Protein AF-A0A7C1UNF2-F1 (afdb_monomer)

pLDDT: mean 74.9, std 15.33, range [40.47, 97.81]

Structure (mmCIF, N/CA/C/O backbone):
data_AF-A0A7C1UNF2-F1
#
_entry.id   AF-A0A7C1UNF2-F1
#
loop_
_atom_site.group_PDB
_atom_site.id
_atom_site.type_symbol
_atom_site.label_atom_id
_atom_site.label_alt_id
_atom_site.label_comp_id
_atom_site.label_asym_id
_atom_site.label_entity_id
_atom_site.label_seq_id
_atom_site.pdbx_PDB_ins_code
_atom_site.Cartn_x
_atom_site.Cartn_y
_atom_site.Cartn_z
_atom_site.occupancy
_atom_site.B_iso_or_equiv
_atom_site.auth_seq_id
_atom_site.auth_comp_id
_atom_site.auth_asym_id
_atom_site.auth_atom_id
_atom_site.pdbx_PDB_model_num
ATOM 1 N N . MET A 1 1 ? -4.596 -0.884 -8.838 1.00 70.00 1 MET A N 1
ATOM 2 C CA . MET A 1 1 ? -5.102 -1.967 -7.973 1.00 70.00 1 MET A CA 1
ATOM 3 C C . MET A 1 1 ? -3.926 -2.542 -7.204 1.00 70.00 1 MET A C 1
ATOM 5 O O . MET A 1 1 ? -2.914 -2.859 -7.820 1.00 70.00 1 MET A O 1
ATOM 9 N N . VAL A 1 2 ? -4.050 -2.618 -5.887 1.00 78.44 2 VAL A N 1
ATOM 10 C CA . VAL A 1 2 ? -3.092 -3.164 -4.927 1.00 78.44 2 VAL A CA 1
ATOM 11 C C . VAL A 1 2 ? -3.804 -4.301 -4.201 1.00 78.44 2 VAL A C 1
ATOM 13 O O . VAL A 1 2 ? -4.945 -4.141 -3.786 1.00 78.44 2 VAL A O 1
ATOM 16 N N . ALA A 1 3 ? -3.162 -5.459 -4.078 1.00 80.00 3 ALA A N 1
ATOM 17 C CA . ALA A 1 3 ? -3.708 -6.595 -3.343 1.00 80.00 3 ALA A CA 1
ATOM 18 C C . ALA A 1 3 ? -2.761 -6.952 -2.198 1.00 80.00 3 ALA A C 1
ATOM 20 O O . ALA A 1 3 ? -1.574 -7.184 -2.425 1.00 80.00 3 ALA A O 1
ATOM 21 N N . GLY A 1 4 ? -3.290 -6.979 -0.979 1.00 79.88 4 GLY A N 1
ATOM 22 C CA . GLY A 1 4 ? -2.591 -7.427 0.215 1.00 79.88 4 GLY A CA 1
ATOM 23 C C . GLY A 1 4 ? -2.912 -8.887 0.503 1.00 79.88 4 GLY A C 1
ATOM 24 O O . GLY A 1 4 ? -4.071 -9.300 0.439 1.00 79.88 4 GLY A O 1
ATOM 25 N N . TYR A 1 5 ? -1.898 -9.663 0.863 1.00 80.19 5 TYR A N 1
ATOM 26 C CA . TYR A 1 5 ? -2.030 -11.058 1.271 1.00 80.19 5 TYR A CA 1
ATOM 27 C C . TYR A 1 5 ? -1.486 -11.214 2.689 1.00 80.19 5 TYR A C 1
ATOM 29 O O . TYR A 1 5 ? -0.545 -10.524 3.078 1.00 80.19 5 TYR A O 1
ATOM 37 N N . PHE A 1 6 ? -2.087 -12.108 3.472 1.00 76.50 6 PHE A N 1
ATOM 38 C CA . PHE A 1 6 ? -1.505 -12.514 4.743 1.00 76.50 6 PHE A CA 1
ATOM 39 C C . PHE A 1 6 ? -0.185 -13.221 4.476 1.00 76.50 6 PHE A C 1
ATOM 41 O O . PHE A 1 6 ? -0.180 -14.262 3.822 1.00 76.50 6 PHE A O 1
ATOM 48 N N . ASP A 1 7 ? 0.897 -12.685 5.030 1.00 68.06 7 ASP A N 1
ATOM 49 C CA . ASP A 1 7 ? 2.174 -13.377 5.030 1.00 68.06 7 ASP A CA 1
ATOM 50 C C . ASP A 1 7 ? 2.045 -14.645 5.889 1.00 68.06 7 ASP A C 1
ATOM 52 O O . ASP A 1 7 ? 1.849 -14.588 7.107 1.00 68.06 7 ASP A O 1
ATOM 56 N N . SER A 1 8 ? 2.039 -15.804 5.229 1.00 65.19 8 SER A N 1
ATOM 57 C CA . SER A 1 8 ? 2.051 -17.105 5.903 1.00 65.19 8 SER A CA 1
ATOM 58 C C . SER A 1 8 ? 3.474 -17.603 6.171 1.00 65.19 8 SER A C 1
ATOM 60 O O . SER A 1 8 ? 3.668 -18.579 6.907 1.00 65.19 8 SER A O 1
ATOM 62 N N . THR A 1 9 ? 4.471 -16.908 5.620 1.00 59.31 9 THR A N 1
ATOM 63 C CA . THR A 1 9 ? 5.879 -17.088 5.938 1.00 59.31 9 THR A CA 1
ATOM 64 C C . THR A 1 9 ? 6.200 -16.415 7.284 1.00 59.31 9 THR A C 1
ATOM 66 O O . THR A 1 9 ? 5.614 -15.392 7.629 1.00 59.31 9 THR A O 1
ATOM 69 N N . PRO A 1 10 ? 7.093 -16.990 8.115 1.00 58.72 10 PRO A N 1
ATOM 70 C CA . PRO A 1 10 ? 7.599 -16.300 9.302 1.00 58.72 10 PRO A CA 1
ATOM 71 C C . PRO A 1 10 ? 8.212 -14.961 8.886 1.00 58.72 10 PRO A C 1
ATOM 73 O O . PRO A 1 10 ? 8.972 -14.986 7.917 1.00 58.72 10 PRO A O 1
ATOM 76 N N . ASP A 1 11 ? 7.887 -13.873 9.610 1.00 55.75 11 ASP A N 1
ATOM 77 C CA . ASP A 1 11 ? 8.284 -12.480 9.325 1.00 55.75 11 ASP A CA 1
ATOM 78 C C . ASP A 1 11 ? 9.537 -12.420 8.451 1.00 55.75 11 ASP A C 1
ATOM 80 O O . ASP A 1 11 ? 10.634 -12.793 8.887 1.00 55.75 11 ASP A O 1
ATOM 84 N N . PHE A 1 12 ? 9.352 -12.000 7.199 1.00 46.22 12 PHE A N 1
ATOM 85 C CA . PHE A 1 12 ? 10.432 -11.837 6.239 1.00 46.22 12 PHE A CA 1
ATOM 86 C C . PHE A 1 12 ? 11.321 -10.671 6.710 1.00 46.22 12 PHE A C 1
ATOM 88 O O . PHE A 1 12 ? 11.174 -9.536 6.266 1.00 46.22 12 PHE A O 1
ATOM 95 N N . ASP A 1 13 ? 12.221 -10.942 7.662 1.00 46.00 13 ASP A N 1
ATOM 96 C CA . ASP A 1 13 ? 13.208 -10.010 8.229 1.00 46.00 13 ASP A CA 1
ATOM 97 C C . ASP A 1 13 ? 14.337 -9.779 7.211 1.00 46.00 13 ASP A C 1
ATOM 99 O O . ASP A 1 13 ? 15.513 -10.086 7.423 1.00 46.00 13 ASP A O 1
ATOM 103 N N . ALA A 1 14 ? 13.948 -9.338 6.017 1.00 46.06 14 ALA A N 1
ATOM 104 C CA . ALA A 1 14 ? 14.842 -9.134 4.902 1.00 46.06 14 ALA A CA 1
ATOM 105 C C . ALA A 1 14 ? 15.178 -7.649 4.816 1.00 46.06 14 ALA A C 1
ATOM 107 O O . ALA A 1 14 ? 14.430 -6.818 4.309 1.00 46.06 14 ALA A O 1
ATOM 108 N N . VAL A 1 15 ? 16.368 -7.328 5.318 1.00 48.75 15 VAL A N 1
ATOM 109 C CA . VAL A 1 15 ? 17.003 -6.007 5.207 1.00 48.75 15 VAL A CA 1
ATOM 110 C C . VAL A 1 15 ? 17.334 -5.665 3.733 1.00 48.75 15 VAL A C 1
ATOM 112 O O . VAL A 1 15 ? 17.712 -4.538 3.417 1.00 48.75 15 VAL A O 1
ATOM 115 N N . SER A 1 16 ? 17.165 -6.622 2.814 1.00 49.56 16 SER A N 1
ATOM 116 C CA . SER A 1 16 ? 17.184 -6.459 1.359 1.00 49.56 16 SER A CA 1
ATOM 117 C C . SER A 1 16 ? 15.970 -7.148 0.736 1.00 49.56 16 SER A C 1
ATOM 119 O O . SER A 1 16 ? 15.560 -8.211 1.186 1.00 49.56 16 SER A O 1
ATOM 121 N N . ALA A 1 17 ? 15.384 -6.558 -0.310 1.00 54.78 17 ALA A N 1
ATOM 122 C CA . ALA A 1 17 ? 14.293 -7.169 -1.069 1.00 54.78 17 ALA A CA 1
ATOM 123 C C . ALA A 1 17 ? 14.779 -8.455 -1.774 1.00 54.78 17 ALA A C 1
ATOM 125 O O . ALA A 1 17 ? 15.218 -8.425 -2.922 1.00 54.78 17 ALA A O 1
ATOM 126 N N . ASP A 1 18 ? 14.732 -9.588 -1.072 1.00 57.56 18 ASP A N 1
ATOM 127 C CA . ASP A 1 18 ? 15.288 -10.871 -1.513 1.00 57.56 18 ASP A CA 1
ATOM 128 C C . ASP A 1 18 ? 14.296 -11.652 -2.389 1.00 57.56 18 ASP A C 1
ATOM 130 O O . ASP A 1 18 ? 13.966 -12.815 -2.131 1.00 57.56 18 ASP A O 1
ATOM 134 N N . CYS A 1 19 ? 13.805 -11.027 -3.458 1.00 65.19 19 CYS A N 1
ATOM 135 C CA . CYS A 1 19 ? 13.298 -11.782 -4.594 1.00 65.19 19 CYS A CA 1
ATOM 136 C C . CYS A 1 19 ? 14.341 -11.795 -5.716 1.00 65.19 19 CYS A C 1
ATOM 138 O O . CYS A 1 19 ? 14.914 -10.779 -6.097 1.00 65.19 19 CYS A O 1
ATOM 140 N N . THR A 1 20 ? 14.636 -12.989 -6.222 1.00 69.19 20 THR A N 1
ATOM 141 C CA . THR A 1 20 ? 15.738 -13.231 -7.175 1.00 69.19 20 THR A CA 1
ATOM 142 C C . THR A 1 20 ? 15.321 -13.056 -8.637 1.00 69.19 20 THR A C 1
ATOM 144 O O . THR A 1 20 ? 16.159 -13.045 -9.538 1.00 69.19 20 THR A O 1
ATOM 147 N N . SER A 1 21 ? 14.018 -12.930 -8.888 1.00 70.50 21 SER A N 1
ATOM 148 C CA . SER A 1 21 ? 13.419 -12.680 -10.199 1.00 70.50 21 SER A CA 1
ATOM 149 C C . SER A 1 21 ? 12.019 -12.090 -10.032 1.00 70.50 21 SER A C 1
ATOM 151 O O . SER A 1 21 ? 11.405 -12.277 -8.985 1.00 70.50 21 SER A O 1
ATOM 153 N N . LEU A 1 22 ? 11.473 -11.462 -11.081 1.00 68.94 22 LEU A N 1
ATOM 154 C CA . LEU A 1 22 ? 10.087 -10.975 -11.086 1.00 68.94 22 LEU A CA 1
ATOM 155 C C . LEU A 1 22 ? 9.090 -12.081 -10.710 1.00 68.94 22 LEU A C 1
ATOM 157 O O . LEU A 1 22 ? 8.196 -11.859 -9.902 1.00 68.94 22 LEU A O 1
ATOM 161 N N . ASN A 1 23 ? 9.275 -13.288 -11.250 1.00 77.88 23 ASN A N 1
ATOM 162 C CA . ASN A 1 23 ? 8.404 -14.421 -10.948 1.00 77.88 23 ASN A CA 1
ATOM 163 C C . ASN A 1 23 ? 8.493 -14.851 -9.472 1.00 77.88 23 ASN A C 1
ATOM 165 O O . ASN A 1 23 ? 7.479 -15.188 -8.878 1.00 77.88 23 ASN A O 1
ATOM 169 N N . ASP A 1 24 ? 9.686 -14.799 -8.871 1.00 76.06 24 ASP A N 1
ATOM 170 C CA . ASP A 1 24 ? 9.884 -15.046 -7.434 1.00 76.06 24 ASP A CA 1
ATOM 171 C C . ASP A 1 24 ? 9.218 -13.946 -6.586 1.00 76.06 24 ASP A C 1
ATOM 173 O O . ASP A 1 24 ? 8.551 -14.256 -5.604 1.00 76.06 24 ASP A O 1
ATOM 177 N N . CYS A 1 25 ? 9.309 -12.673 -6.999 1.00 73.88 25 CYS A N 1
ATOM 178 C CA . CYS A 1 25 ? 8.628 -11.568 -6.313 1.00 73.88 25 CYS A CA 1
ATOM 179 C C . CYS A 1 25 ? 7.101 -11.741 -6.357 1.00 73.88 25 CYS A C 1
ATOM 181 O O . CYS A 1 25 ? 6.439 -11.606 -5.335 1.00 73.88 25 CYS A O 1
ATOM 183 N N . VAL A 1 26 ? 6.543 -12.071 -7.528 1.00 75.94 26 VAL A N 1
ATOM 184 C CA . VAL A 1 26 ? 5.096 -12.283 -7.711 1.00 75.94 26 VAL A CA 1
ATOM 185 C C . VAL A 1 26 ? 4.617 -13.511 -6.938 1.00 75.94 26 VAL A C 1
ATOM 187 O O . VAL A 1 26 ? 3.568 -13.455 -6.303 1.00 75.94 26 VAL A O 1
ATOM 190 N N . ALA A 1 27 ? 5.386 -14.605 -6.955 1.00 80.56 27 ALA A N 1
ATOM 191 C CA . ALA A 1 27 ? 5.051 -15.814 -6.209 1.00 80.56 27 ALA A CA 1
ATOM 192 C C . ALA A 1 27 ? 5.022 -15.556 -4.696 1.00 80.56 27 ALA A C 1
ATOM 194 O O . ALA A 1 27 ? 4.053 -15.934 -4.049 1.00 80.56 27 ALA A O 1
ATOM 195 N N . LYS A 1 28 ? 6.031 -14.860 -4.152 1.00 72.50 28 LYS A N 1
ATOM 196 C CA . LYS A 1 28 ? 6.087 -14.481 -2.730 1.00 72.50 28 LYS A CA 1
ATOM 197 C C . LYS A 1 28 ? 4.987 -13.496 -2.343 1.00 72.50 28 LYS A C 1
ATOM 199 O O . LYS A 1 28 ? 4.351 -13.675 -1.315 1.00 72.50 28 LYS A O 1
ATOM 204 N N . ALA A 1 29 ? 4.718 -12.496 -3.183 1.00 70.62 29 ALA A N 1
ATOM 205 C CA . ALA A 1 29 ? 3.648 -11.529 -2.938 1.00 70.62 29 ALA A CA 1
ATOM 206 C C . ALA A 1 29 ? 2.252 -12.179 -2.893 1.00 70.62 29 ALA A C 1
ATOM 208 O O . ALA A 1 29 ? 1.349 -11.620 -2.281 1.00 70.62 29 ALA A O 1
ATOM 209 N N . GLY A 1 30 ? 2.074 -13.338 -3.536 1.00 74.00 30 GLY A N 1
ATOM 210 C CA . GLY A 1 30 ? 0.825 -14.101 -3.543 1.00 74.00 30 GLY A CA 1
ATOM 211 C C . GLY A 1 30 ? 0.793 -15.321 -2.615 1.00 74.00 30 GLY A C 1
ATOM 212 O O . GLY A 1 30 ? -0.197 -16.052 -2.655 1.00 74.00 30 GLY A O 1
ATOM 213 N N . ASP A 1 31 ? 1.833 -15.581 -1.811 1.00 72.75 31 ASP A N 1
ATOM 214 C CA . ASP A 1 31 ? 1.917 -16.767 -0.939 1.00 72.75 31 ASP A CA 1
ATOM 215 C C . ASP A 1 31 ? 1.153 -16.567 0.381 1.00 72.75 31 ASP A C 1
ATOM 217 O O . ASP A 1 31 ? 1.703 -16.490 1.484 1.00 72.75 31 ASP A O 1
ATOM 221 N N . GLY A 1 32 ? -0.164 -16.421 0.253 1.00 77.75 32 GLY A N 1
ATOM 222 C CA . GLY A 1 32 ? -1.010 -16.064 1.375 1.00 77.75 32 GLY A CA 1
ATOM 223 C C . GLY A 1 32 ? -2.494 -16.089 1.065 1.00 77.75 32 GLY A C 1
ATOM 224 O O . GLY A 1 32 ? -2.938 -16.139 -0.082 1.00 77.75 32 GLY A O 1
ATOM 225 N N . MET A 1 33 ? -3.297 -16.025 2.122 1.00 83.25 33 MET A N 1
ATOM 226 C CA . MET A 1 33 ? -4.720 -15.746 1.968 1.00 83.25 33 MET A CA 1
ATOM 227 C C . MET A 1 33 ? -4.889 -14.272 1.602 1.00 83.25 33 MET A C 1
ATOM 229 O O . MET A 1 33 ? -4.299 -13.415 2.256 1.00 83.25 33 MET A O 1
ATOM 233 N N . LEU A 1 34 ? -5.707 -13.979 0.586 1.00 80.62 34 LEU A N 1
ATOM 234 C CA . LEU A 1 34 ? -6.042 -12.603 0.224 1.00 80.62 34 LEU A CA 1
ATOM 235 C C . LEU A 1 34 ? -6.613 -11.874 1.448 1.00 80.62 34 LEU A C 1
ATOM 237 O O . LEU A 1 34 ? -7.638 -12.278 2.005 1.00 80.62 34 LEU A O 1
ATOM 241 N N . TRP A 1 35 ? -5.931 -10.812 1.856 1.00 83.31 35 TRP A N 1
ATOM 242 C CA . TRP A 1 35 ? -6.264 -10.007 3.023 1.00 83.31 35 TRP A CA 1
ATOM 243 C C . TRP A 1 35 ? -7.083 -8.784 2.630 1.00 83.31 35 TRP A C 1
ATOM 245 O O . TRP A 1 35 ? -8.084 -8.485 3.276 1.00 83.31 35 TRP A O 1
ATOM 255 N N . GLU A 1 36 ? -6.709 -8.112 1.545 1.00 85.62 36 GLU A N 1
ATOM 256 C CA . GLU A 1 36 ? -7.370 -6.886 1.106 1.00 85.62 36 GLU A CA 1
ATOM 257 C C . GLU A 1 36 ? -7.108 -6.610 -0.377 1.00 85.62 36 GLU A C 1
ATOM 259 O O . GLU A 1 36 ? -6.087 -7.036 -0.915 1.00 85.62 36 GLU A O 1
ATOM 264 N N . VAL A 1 37 ? -8.014 -5.897 -1.043 1.00 84.94 37 VAL A N 1
ATOM 265 C CA . VAL A 1 37 ? -7.779 -5.334 -2.378 1.00 84.94 37 VAL A CA 1
ATOM 266 C C . VAL A 1 37 ? -8.212 -3.883 -2.360 1.00 84.94 37 VAL A C 1
ATOM 268 O O . VAL A 1 37 ? -9.363 -3.607 -2.038 1.00 84.94 37 VAL A O 1
ATOM 271 N N . ASP A 1 38 ? -7.313 -2.990 -2.761 1.00 86.38 38 ASP A N 1
ATOM 272 C CA . ASP A 1 38 ? -7.609 -1.586 -3.013 1.00 86.38 38 ASP A CA 1
ATOM 273 C C . ASP A 1 38 ? -7.451 -1.279 -4.500 1.00 86.38 38 ASP A C 1
ATOM 275 O O . ASP A 1 38 ? -6.531 -1.766 -5.166 1.00 86.38 38 ASP A O 1
ATOM 279 N N . GLY A 1 39 ? -8.308 -0.452 -5.071 1.00 86.38 39 GLY A N 1
ATOM 280 C CA . GLY A 1 39 ? -8.239 -0.185 -6.496 1.00 86.38 39 GLY A CA 1
ATOM 281 C C . GLY A 1 39 ? -9.123 0.947 -6.953 1.00 86.38 39 GLY A C 1
ATOM 282 O O . GLY A 1 39 ? -9.452 1.830 -6.172 1.00 86.38 39 GLY A O 1
ATOM 283 N N . PHE A 1 40 ? -9.396 0.907 -8.254 1.00 84.50 40 PHE A N 1
ATOM 284 C CA . PHE A 1 40 ? -10.318 1.817 -8.902 1.00 84.50 40 PHE A CA 1
ATOM 285 C C . PHE A 1 40 ? -11.647 1.090 -9.107 1.00 84.50 40 PHE A C 1
ATOM 287 O O . PHE A 1 40 ? -11.664 0.047 -9.769 1.00 84.50 40 PHE A O 1
ATOM 294 N N . GLU A 1 41 ? -12.720 1.615 -8.536 1.00 81.06 41 GLU A N 1
ATOM 295 C CA . GLU A 1 41 ? -14.110 1.179 -8.687 1.00 81.06 41 GLU A CA 1
ATOM 296 C C . GLU A 1 41 ? -14.912 2.117 -9.601 1.00 81.06 41 GLU A C 1
ATOM 298 O O . GLU A 1 41 ? -16.138 2.038 -9.648 1.00 81.06 41 GLU A O 1
ATOM 303 N N . ASP A 1 42 ? -14.207 2.957 -10.368 1.00 76.19 42 ASP A N 1
ATOM 304 C CA . ASP A 1 42 ? -14.772 4.055 -11.157 1.00 76.19 42 ASP A CA 1
ATOM 305 C C . ASP A 1 42 ? -15.430 5.132 -10.266 1.00 76.19 42 ASP A C 1
ATOM 307 O O . ASP A 1 42 ? -16.362 5.818 -10.703 1.00 76.19 42 ASP A O 1
ATOM 311 N N . ASP A 1 43 ? -14.932 5.305 -9.034 1.00 68.50 43 ASP A N 1
ATOM 312 C CA . ASP A 1 43 ? -15.324 6.424 -8.176 1.00 68.50 43 ASP A CA 1
ATOM 313 C C . ASP A 1 43 ? -14.577 7.698 -8.622 1.00 68.50 43 ASP A C 1
ATOM 315 O O . ASP A 1 43 ? -13.351 7.677 -8.787 1.00 68.50 43 ASP A O 1
ATOM 319 N N . PRO A 1 44 ? -15.281 8.821 -8.866 1.00 66.44 44 PRO A N 1
ATOM 320 C CA . PRO A 1 44 ? -14.655 10.104 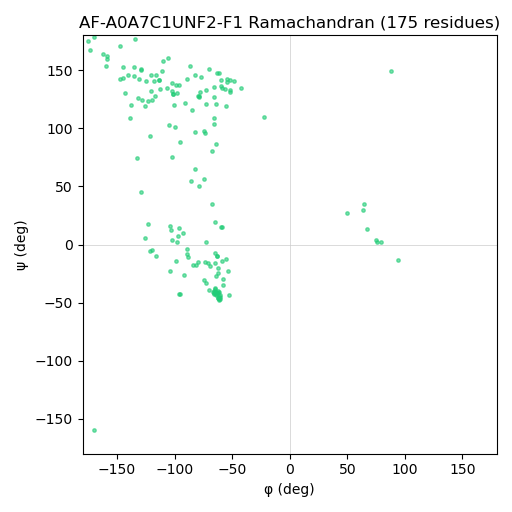-9.168 1.00 66.44 44 PRO A CA 1
ATOM 321 C C . PRO A 1 44 ? -13.616 10.598 -8.156 1.00 66.44 44 PRO A C 1
ATOM 323 O O . PRO A 1 44 ? -12.811 11.463 -8.516 1.00 66.44 44 PRO A O 1
ATOM 326 N N . ASP A 1 45 ? -13.665 10.136 -6.908 1.00 64.81 45 ASP A N 1
ATOM 327 C CA . ASP A 1 45 ? -12.742 10.572 -5.866 1.00 64.81 45 ASP A CA 1
ATOM 328 C C . ASP A 1 45 ? -11.403 9.801 -5.879 1.00 64.81 45 ASP A C 1
ATOM 330 O O . ASP A 1 45 ? -10.392 10.304 -5.372 1.00 64.81 45 ASP A O 1
ATOM 334 N N . GLU A 1 46 ? -11.344 8.639 -6.535 1.00 76.25 46 GLU A N 1
ATOM 335 C CA . GLU A 1 46 ? -10.137 7.830 -6.668 1.00 76.25 46 GLU A CA 1
ATOM 336 C C . GLU A 1 46 ? -9.076 8.537 -7.508 1.00 76.25 46 GLU A C 1
ATOM 338 O O . GLU A 1 46 ? -9.316 9.055 -8.603 1.00 76.25 46 GLU A O 1
ATOM 343 N N . MET A 1 47 ? -7.834 8.500 -7.031 1.00 82.12 47 MET A N 1
ATOM 344 C CA . MET A 1 47 ? -6.737 9.162 -7.718 1.00 82.12 47 MET A CA 1
ATOM 345 C C . MET A 1 47 ? -5.448 8.360 -7.691 1.00 82.12 47 MET A C 1
ATOM 347 O O . MET A 1 47 ? -5.069 7.727 -6.707 1.00 82.12 47 MET A O 1
ATOM 351 N N . TRP A 1 48 ? -4.714 8.487 -8.790 1.00 84.25 48 TRP A N 1
ATOM 352 C CA . TRP A 1 48 ? -3.311 8.124 -8.893 1.00 84.25 48 TRP A CA 1
ATOM 353 C C . TRP A 1 48 ? -2.613 9.205 -9.694 1.00 84.25 48 TRP A C 1
ATOM 355 O O . TRP A 1 48 ? -2.828 9.345 -10.898 1.00 84.25 48 TRP A O 1
ATOM 365 N N . VAL A 1 49 ? -1.790 9.997 -9.016 1.00 82.50 49 VAL A N 1
ATOM 366 C CA . VAL A 1 49 ? -1.098 11.118 -9.642 1.00 82.50 49 VAL A CA 1
ATOM 367 C C . VAL A 1 49 ? 0.395 10.961 -9.458 1.00 82.50 49 VAL A C 1
ATOM 369 O O . VAL A 1 49 ? 0.892 10.866 -8.337 1.00 82.50 49 VAL A O 1
ATOM 372 N N . ALA A 1 50 ? 1.106 10.964 -10.582 1.00 83.44 50 ALA A N 1
ATOM 373 C CA . ALA A 1 50 ? 2.555 10.955 -10.622 1.00 83.44 50 ALA A CA 1
ATOM 374 C C . ALA A 1 50 ? 3.088 12.360 -10.940 1.00 83.44 50 ALA A C 1
ATOM 376 O O . ALA A 1 50 ? 2.649 13.015 -11.883 1.00 83.44 50 ALA A O 1
ATOM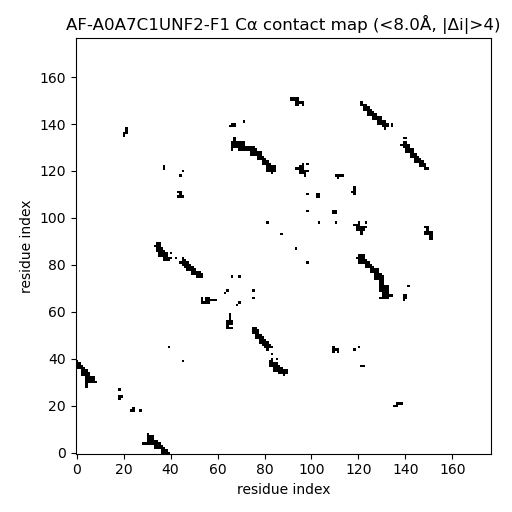 377 N N . PHE A 1 51 ? 4.059 12.809 -10.155 1.00 80.38 51 PHE A N 1
ATOM 378 C CA . PHE A 1 51 ? 4.812 14.042 -10.334 1.00 80.38 51 PHE A CA 1
ATOM 379 C C . PHE A 1 51 ? 6.245 13.723 -10.714 1.00 80.38 51 PHE A C 1
ATOM 381 O O . PHE A 1 51 ? 6.802 12.716 -10.272 1.00 80.38 51 PHE A O 1
ATOM 388 N N . ASN A 1 52 ? 6.857 14.618 -11.493 1.00 77.50 52 ASN A N 1
ATOM 389 C CA . ASN A 1 52 ? 8.212 14.434 -12.016 1.00 77.50 52 ASN A CA 1
ATOM 390 C C . ASN A 1 52 ? 8.394 13.057 -12.668 1.00 77.50 52 ASN A C 1
ATOM 392 O O . ASN A 1 52 ? 9.496 12.517 -12.656 1.00 77.50 52 ASN A O 1
ATOM 396 N N . ALA A 1 53 ? 7.297 12.485 -13.175 1.00 76.06 53 ALA A N 1
ATOM 397 C CA . ALA A 1 53 ? 7.347 11.275 -13.954 1.00 76.06 53 ALA A CA 1
ATOM 398 C C . ALA A 1 53 ? 8.094 11.614 -15.231 1.00 76.06 53 ALA A C 1
ATOM 400 O O . ALA A 1 53 ? 7.766 12.588 -15.913 1.00 76.06 53 ALA A O 1
ATOM 401 N N . LEU A 1 54 ? 9.119 10.832 -15.522 1.00 68.50 54 LEU A N 1
ATOM 402 C CA . LEU A 1 54 ? 9.750 10.900 -16.823 1.00 68.50 54 LEU A CA 1
ATOM 403 C C . LEU A 1 54 ? 8.714 10.569 -17.887 1.00 68.50 54 LEU A C 1
ATOM 405 O O . LEU A 1 54 ? 7.871 9.689 -17.698 1.00 68.50 54 LEU A O 1
ATOM 409 N N . ASP A 1 55 ? 8.798 11.294 -18.998 1.00 59.84 55 ASP A N 1
ATOM 410 C CA . ASP A 1 55 ? 7.809 11.288 -20.080 1.00 59.84 55 ASP A CA 1
ATOM 411 C C . ASP A 1 55 ? 7.606 9.879 -20.687 1.00 59.84 55 ASP A C 1
ATOM 413 O O . ASP A 1 55 ? 6.623 9.628 -21.379 1.00 59.84 55 ASP A O 1
ATOM 417 N N . LYS A 1 56 ? 8.519 8.932 -20.400 1.00 58.00 56 LYS A N 1
ATOM 418 C CA . LYS A 1 56 ? 8.589 7.589 -20.991 1.00 58.00 56 LYS A CA 1
ATOM 419 C C . LYS A 1 56 ? 8.695 6.437 -19.985 1.00 58.00 56 LYS A C 1
ATOM 421 O O . LYS A 1 56 ? 9.425 5.475 -20.200 1.00 58.00 56 LYS A O 1
ATOM 426 N N . LEU A 1 57 ? 7.889 6.441 -18.921 1.00 55.47 57 LEU A N 1
ATOM 427 C CA . LEU A 1 57 ? 7.703 5.223 -18.104 1.00 55.47 57 LEU A CA 1
ATOM 428 C C . LEU A 1 57 ? 7.054 4.046 -18.869 1.00 55.47 57 LEU A C 1
ATOM 430 O O . LEU A 1 57 ? 6.992 2.941 -18.337 1.00 55.47 57 LEU A O 1
ATOM 434 N N . THR A 1 58 ? 6.551 4.266 -20.088 1.00 48.50 58 THR A N 1
ATOM 435 C CA . THR A 1 58 ? 5.733 3.304 -20.845 1.00 48.50 58 THR A CA 1
ATOM 436 C C . THR A 1 58 ? 6.319 2.865 -22.186 1.00 48.50 58 THR A C 1
ATOM 438 O O . THR A 1 58 ? 5.727 1.993 -22.823 1.00 48.50 58 THR A O 1
ATOM 441 N N . ASP A 1 59 ? 7.446 3.427 -22.634 1.00 48.31 59 ASP A N 1
ATOM 442 C CA . ASP A 1 59 ? 7.947 3.181 -23.989 1.00 48.31 59 ASP A CA 1
ATOM 443 C C . ASP A 1 59 ? 9.143 2.221 -23.973 1.00 48.31 59 ASP A C 1
ATOM 445 O O . ASP A 1 59 ? 10.262 2.593 -23.636 1.00 48.31 59 ASP A O 1
ATOM 449 N N . ALA A 1 60 ? 8.890 0.961 -24.332 1.00 50.97 60 ALA A N 1
ATOM 450 C CA . ALA A 1 60 ? 9.916 -0.069 -24.506 1.00 50.97 60 ALA A CA 1
ATOM 451 C C . ALA A 1 60 ? 10.765 0.136 -25.782 1.00 50.97 60 ALA A C 1
ATOM 453 O O . ALA A 1 60 ? 11.620 -0.698 -26.088 1.00 50.97 60 ALA A O 1
ATOM 454 N N . ASP A 1 61 ? 10.521 1.208 -26.545 1.00 49.75 61 ASP A N 1
ATOM 455 C CA . ASP A 1 61 ? 11.152 1.467 -27.837 1.00 49.75 61 ASP A CA 1
ATOM 456 C C . ASP A 1 61 ? 12.276 2.523 -27.724 1.00 49.75 61 ASP A C 1
ATOM 458 O O . ASP A 1 61 ? 12.181 3.663 -28.172 1.00 49.75 61 ASP A O 1
ATOM 462 N N . SER A 1 62 ? 13.415 2.101 -27.167 1.00 49.50 62 SER A N 1
ATOM 463 C CA . SER A 1 62 ? 14.768 2.616 -27.474 1.00 49.50 62 SER A CA 1
ATOM 464 C C . SER A 1 62 ? 15.174 4.057 -27.113 1.00 49.50 62 SER A C 1
ATOM 466 O O . SER A 1 62 ? 16.231 4.491 -27.577 1.00 49.50 62 SER A O 1
ATOM 468 N N . ASP A 1 63 ? 14.426 4.795 -26.293 1.00 50.66 63 ASP A N 1
ATOM 469 C CA . ASP A 1 63 ? 14.813 6.163 -25.913 1.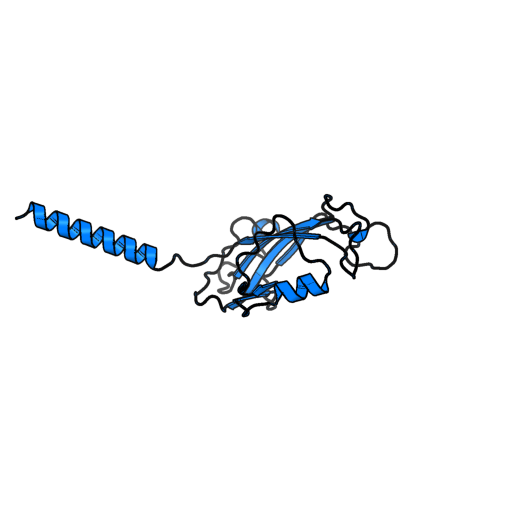00 50.66 63 ASP A CA 1
ATOM 470 C C . ASP A 1 63 ? 15.314 6.222 -24.468 1.00 50.66 63 ASP A C 1
ATOM 472 O O . ASP A 1 63 ? 14.684 5.673 -23.571 1.00 50.66 63 ASP A O 1
ATOM 476 N N . THR A 1 64 ? 16.432 6.914 -24.255 1.00 52.00 64 THR A N 1
ATOM 477 C CA . THR A 1 64 ? 17.277 6.952 -23.041 1.00 52.00 64 THR A CA 1
ATOM 478 C C . THR A 1 64 ? 16.629 7.548 -21.775 1.00 52.00 64 THR A C 1
ATOM 480 O 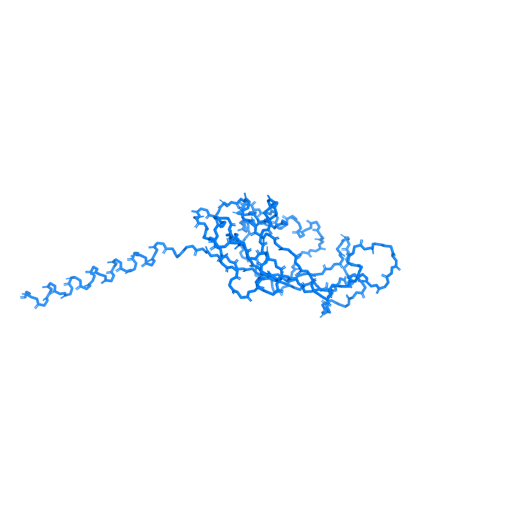O . THR A 1 64 ? 17.335 7.974 -20.861 1.00 52.00 64 THR A O 1
ATOM 483 N N . ASP A 1 65 ? 15.299 7.606 -21.728 1.00 61.16 65 ASP A N 1
ATOM 484 C CA . ASP A 1 65 ? 14.481 8.246 -20.692 1.00 61.16 65 ASP A CA 1
ATOM 485 C C . ASP A 1 65 ? 13.482 7.267 -20.036 1.00 61.16 65 ASP A C 1
ATOM 487 O O . ASP A 1 65 ? 12.505 7.683 -19.404 1.00 61.16 65 ASP A O 1
ATOM 491 N N . SER A 1 66 ? 13.702 5.960 -20.177 1.00 71.62 66 SER A N 1
ATOM 492 C CA . SER A 1 66 ? 12.943 4.922 -19.482 1.00 71.62 66 SER A CA 1
ATOM 493 C C . SER A 1 66 ? 13.545 4.628 -18.101 1.00 71.62 66 SER A C 1
ATOM 495 O O . SER A 1 66 ? 14.727 4.858 -17.831 1.00 71.62 66 SER A O 1
ATOM 497 N N . ALA A 1 67 ? 12.717 4.155 -17.162 1.00 76.94 67 ALA A N 1
ATOM 498 C CA . ALA A 1 67 ? 13.173 3.909 -15.791 1.00 76.94 67 ALA A CA 1
ATOM 499 C C . ALA A 1 67 ? 14.347 2.919 -15.726 1.00 76.94 67 ALA A C 1
ATOM 501 O O . ALA A 1 67 ? 15.189 3.051 -14.843 1.00 76.94 67 ALA A O 1
ATOM 502 N N . ASP A 1 68 ? 14.455 1.979 -16.661 1.00 80.50 68 ASP A N 1
ATOM 503 C CA . ASP A 1 68 ? 15.517 0.973 -16.736 1.00 80.50 68 ASP A CA 1
ATOM 504 C C . ASP A 1 68 ? 16.901 1.540 -17.089 1.00 80.50 68 ASP A C 1
ATOM 506 O O . ASP A 1 68 ? 17.899 0.917 -16.733 1.00 80.50 68 ASP A O 1
ATOM 510 N N . ASP A 1 69 ? 16.992 2.744 -17.655 1.00 84.00 69 ASP A N 1
ATOM 511 C CA . ASP A 1 69 ? 18.268 3.430 -17.907 1.00 84.00 69 ASP A CA 1
ATOM 512 C C . ASP A 1 69 ? 18.734 4.299 -16.726 1.00 84.00 69 ASP A C 1
ATOM 514 O O . ASP A 1 69 ? 19.844 4.843 -16.712 1.00 84.00 69 ASP A O 1
ATOM 518 N N . ILE A 1 70 ? 17.915 4.402 -15.678 1.00 85.62 70 ILE A N 1
ATOM 519 C CA . ILE A 1 70 ? 18.150 5.306 -14.554 1.00 85.62 70 ILE A CA 1
ATOM 520 C C . ILE A 1 70 ? 18.768 4.577 -13.374 1.00 85.62 70 ILE A C 1
ATOM 522 O O . ILE A 1 70 ? 18.350 3.484 -12.983 1.00 85.62 70 ILE A O 1
ATOM 526 N N . GLY A 1 71 ? 19.763 5.227 -12.764 1.00 88.50 71 GLY A N 1
ATOM 527 C CA . GLY A 1 71 ? 20.459 4.713 -11.592 1.00 88.50 71 GLY A CA 1
ATOM 528 C C . GLY A 1 71 ? 19.488 4.297 -10.474 1.00 88.50 71 GLY A C 1
ATOM 529 O O . GLY A 1 71 ? 18.502 4.989 -10.222 1.00 88.50 71 GLY A O 1
ATOM 530 N N . PRO A 1 72 ? 19.766 3.197 -9.751 1.00 86.38 72 PRO A N 1
ATOM 531 C CA . PRO A 1 72 ? 18.825 2.593 -8.802 1.00 86.38 72 PRO A CA 1
ATOM 532 C C . PRO A 1 72 ? 18.428 3.496 -7.625 1.00 86.38 72 PRO A C 1
ATOM 534 O O . PRO A 1 72 ? 17.417 3.247 -6.979 1.00 86.38 72 PRO A O 1
ATOM 537 N N . SER A 1 73 ? 19.221 4.527 -7.325 1.00 87.88 73 SER A N 1
ATOM 538 C CA . SER A 1 73 ? 18.962 5.509 -6.265 1.00 87.88 73 SER A CA 1
ATOM 539 C C . SER A 1 73 ? 18.327 6.808 -6.770 1.00 87.88 73 SER A C 1
ATOM 541 O O . SER A 1 73 ? 18.134 7.743 -5.993 1.00 87.88 73 SER A O 1
ATOM 543 N N . THR A 1 74 ? 18.038 6.904 -8.067 1.00 88.56 74 THR A N 1
ATOM 544 C CA . THR A 1 74 ? 17.466 8.097 -8.687 1.00 88.56 74 THR A CA 1
ATOM 545 C C . THR A 1 74 ? 15.958 7.933 -8.823 1.00 88.56 74 THR A C 1
ATOM 547 O O . THR A 1 74 ? 15.479 6.915 -9.319 1.00 88.56 74 THR A O 1
ATOM 550 N N . LYS A 1 75 ? 15.206 8.947 -8.383 1.00 88.56 75 LYS A N 1
ATOM 551 C CA . LYS A 1 75 ? 13.746 8.988 -8.508 1.00 88.56 75 LYS A CA 1
ATOM 552 C C . LYS A 1 75 ? 13.353 9.247 -9.964 1.00 88.56 75 LYS A C 1
ATOM 554 O O . LYS A 1 75 ? 13.735 10.272 -10.521 1.00 88.56 75 LYS A O 1
ATOM 559 N N . ALA A 1 76 ? 12.598 8.322 -10.541 1.00 87.38 76 ALA A N 1
ATOM 560 C CA . ALA A 1 76 ? 11.992 8.407 -11.866 1.00 87.38 76 ALA A CA 1
ATOM 561 C C . ALA A 1 76 ? 10.568 8.994 -11.826 1.00 87.38 76 ALA A C 1
ATOM 563 O O . ALA A 1 76 ? 10.122 9.565 -12.817 1.00 87.38 76 ALA A O 1
ATOM 564 N N . ALA A 1 77 ? 9.858 8.854 -10.699 1.00 89.00 77 ALA A N 1
ATOM 565 C CA . ALA A 1 77 ? 8.594 9.537 -10.423 1.00 89.00 77 ALA A CA 1
ATOM 566 C C . ALA A 1 77 ? 8.309 9.582 -8.916 1.00 89.00 77 ALA A C 1
ATOM 568 O O . ALA A 1 77 ? 8.820 8.762 -8.155 1.00 89.00 77 ALA A O 1
ATOM 569 N N . VAL A 1 78 ? 7.442 10.503 -8.502 1.00 88.75 78 VAL A N 1
ATOM 570 C CA . VAL A 1 78 ? 6.824 10.519 -7.169 1.00 88.75 78 VAL A CA 1
ATOM 571 C C . VAL A 1 78 ? 5.326 10.363 -7.348 1.00 88.75 78 VAL A C 1
ATOM 573 O O . VAL A 1 78 ? 4.724 11.114 -8.107 1.00 88.75 78 VAL A O 1
ATOM 576 N N . VAL A 1 79 ? 4.708 9.418 -6.658 1.00 87.75 79 VAL A N 1
ATOM 577 C CA . VAL A 1 79 ? 3.291 9.093 -6.803 1.00 87.75 79 VAL A CA 1
ATOM 578 C C . VAL A 1 79 ? 2.547 9.437 -5.522 1.00 87.75 79 VAL A C 1
ATOM 580 O O . VAL A 1 79 ? 3.050 9.209 -4.427 1.00 87.75 79 VAL A O 1
ATOM 583 N N . ASN A 1 80 ? 1.333 9.959 -5.662 1.00 86.69 80 ASN A N 1
ATOM 584 C CA . ASN A 1 80 ? 0.342 10.036 -4.594 1.00 86.69 80 ASN A CA 1
ATOM 585 C C . ASN A 1 80 ? -0.935 9.353 -5.069 1.00 86.69 80 ASN A C 1
ATOM 587 O O . ASN A 1 80 ? -1.316 9.499 -6.235 1.00 86.69 80 ASN A O 1
ATOM 591 N N . TYR A 1 81 ? -1.589 8.619 -4.178 1.00 85.94 81 TYR A N 1
ATOM 592 C CA . TYR A 1 81 ? -2.798 7.887 -4.517 1.00 85.94 81 TYR A CA 1
ATOM 593 C C . TYR A 1 81 ? -3.802 7.852 -3.371 1.00 85.94 81 TYR A C 1
ATOM 595 O O . TYR A 1 81 ? -3.447 7.903 -2.191 1.00 85.94 81 TYR A O 1
ATOM 603 N N . ALA A 1 82 ? -5.065 7.739 -3.758 1.00 84.69 82 ALA A N 1
ATOM 604 C CA . ALA A 1 82 ? -6.201 7.476 -2.895 1.00 84.69 82 ALA A CA 1
ATOM 605 C C . ALA A 1 82 ? -7.072 6.456 -3.632 1.00 84.69 82 ALA A C 1
ATOM 607 O O . ALA A 1 82 ? -7.438 6.694 -4.781 1.00 84.69 82 ALA A O 1
ATOM 608 N N . LEU A 1 83 ? -7.290 5.290 -3.025 1.00 85.50 83 LEU A N 1
ATOM 609 C CA . LEU A 1 83 ? -7.950 4.152 -3.668 1.00 85.50 83 LEU A CA 1
ATOM 610 C C . LEU A 1 83 ? -9.079 3.620 -2.779 1.00 85.50 83 LEU A C 1
ATOM 612 O O . LEU A 1 83 ? -9.002 3.683 -1.542 1.00 85.50 83 LEU A O 1
ATOM 616 N N . SER A 1 84 ? -10.089 3.041 -3.417 1.00 84.88 84 SER A N 1
ATOM 617 C CA . SER A 1 84 ? -11.218 2.395 -2.749 1.00 84.88 84 SER A CA 1
ATOM 618 C C . SER A 1 84 ? -10.873 0.977 -2.331 1.00 84.88 84 SER A C 1
ATOM 620 O O . SER A 1 84 ? -10.128 0.275 -3.016 1.00 84.88 84 SER A O 1
ATOM 622 N N . GLY A 1 85 ? -11.426 0.537 -1.201 1.00 83.25 85 GLY A N 1
ATOM 623 C CA . GLY A 1 85 ? -11.274 -0.835 -0.721 1.00 83.25 85 GLY A CA 1
ATOM 624 C C . GLY A 1 85 ? -12.271 -1.775 -1.401 1.00 83.25 85 GLY A C 1
ATOM 625 O O . GLY A 1 85 ? -13.396 -1.917 -0.931 1.00 83.25 85 GLY A O 1
ATOM 626 N N . MET A 1 86 ? -11.841 -2.466 -2.457 1.00 82.00 86 MET A N 1
ATOM 627 C CA . MET A 1 86 ? -12.664 -3.386 -3.259 1.00 82.00 86 MET A CA 1
ATOM 628 C C . MET A 1 86 ? -12.959 -4.717 -2.555 1.00 82.00 86 MET A C 1
ATOM 630 O O . MET A 1 86 ? -13.974 -5.376 -2.786 1.00 82.00 86 MET A O 1
ATOM 634 N N . TYR A 1 87 ? -12.037 -5.165 -1.703 1.00 83.19 87 TYR A N 1
ATOM 635 C CA . TYR A 1 87 ? -12.204 -6.371 -0.898 1.00 83.19 87 TYR A CA 1
ATOM 636 C C . TYR A 1 87 ? -11.581 -6.171 0.476 1.00 83.19 87 TYR A C 1
ATOM 638 O O . TYR A 1 87 ? -10.414 -5.812 0.581 1.00 83.19 87 TYR A O 1
ATOM 646 N N . ASN A 1 88 ? -12.337 -6.485 1.527 1.00 82.69 88 ASN A N 1
ATOM 647 C CA . ASN A 1 88 ? -11.890 -6.391 2.911 1.00 82.69 88 ASN A CA 1
ATOM 648 C C . ASN A 1 88 ? -11.979 -7.761 3.601 1.00 82.69 88 ASN A C 1
ATOM 650 O O . ASN A 1 88 ? -13.011 -8.140 4.159 1.00 82.69 88 ASN A O 1
ATOM 654 N N . GLY A 1 89 ? -10.868 -8.494 3.578 1.00 82.88 89 GLY A N 1
ATOM 655 C CA . GLY A 1 89 ? -10.666 -9.757 4.288 1.00 82.88 89 GLY A CA 1
ATOM 656 C C . GLY A 1 89 ? -10.038 -9.588 5.674 1.00 82.88 89 GLY A C 1
ATOM 657 O O . GLY A 1 89 ? -9.668 -10.579 6.302 1.00 82.88 89 GLY A O 1
ATOM 658 N N . THR A 1 90 ? -9.918 -8.357 6.183 1.00 79.88 90 THR A N 1
ATOM 659 C CA . THR A 1 90 ? -9.208 -8.069 7.442 1.00 79.88 90 THR A CA 1
ATOM 660 C C . THR A 1 90 ? -9.945 -8.554 8.693 1.00 79.88 90 THR A C 1
ATOM 662 O O . THR A 1 90 ? -9.362 -8.621 9.774 1.00 79.88 90 THR A O 1
ATOM 665 N N . GLY A 1 91 ? -11.241 -8.863 8.575 1.00 82.31 91 GLY A N 1
ATOM 666 C CA . GLY A 1 91 ? -12.114 -9.163 9.714 1.00 82.31 91 GLY A CA 1
ATOM 667 C C . GLY A 1 91 ? -12.535 -7.924 10.517 1.00 82.31 91 GLY A C 1
ATOM 668 O O . GLY A 1 91 ? -13.266 -8.051 11.501 1.00 82.31 91 GLY A O 1
ATOM 669 N N . HIS A 1 92 ? -12.121 -6.728 10.093 1.00 79.12 92 HIS A N 1
ATOM 670 C CA . HIS A 1 92 ? -12.485 -5.454 10.700 1.00 79.12 92 HIS A CA 1
ATOM 671 C C . HIS A 1 92 ? -13.296 -4.598 9.727 1.00 79.12 92 HIS A C 1
ATOM 673 O O . HIS A 1 92 ? -13.056 -4.599 8.525 1.00 79.12 92 HIS A O 1
ATOM 679 N N . ALA A 1 93 ? -14.243 -3.817 10.249 1.00 79.56 93 ALA A N 1
ATOM 680 C CA . ALA A 1 93 ? -14.874 -2.760 9.468 1.00 79.56 93 ALA A CA 1
ATOM 681 C C . ALA A 1 93 ? -13.869 -1.612 9.315 1.00 79.56 93 ALA A C 1
ATOM 683 O O . ALA A 1 93 ? -13.715 -0.801 10.233 1.00 79.56 93 ALA A O 1
ATOM 684 N N . LEU A 1 94 ? -13.142 -1.589 8.197 1.00 77.00 94 LEU A N 1
ATOM 685 C CA . LEU A 1 94 ? -12.214 -0.511 7.883 1.00 77.00 94 LEU A CA 1
ATOM 686 C C . LEU A 1 94 ? -12.981 0.802 7.848 1.00 77.00 94 LEU A C 1
ATOM 688 O O . LEU A 1 94 ? -14.105 0.870 7.345 1.00 77.00 94 LEU A O 1
ATOM 692 N N . LYS A 1 95 ? -12.404 1.822 8.481 1.00 76.19 95 LYS A N 1
ATOM 693 C CA . LYS A 1 95 ? -13.007 3.141 8.448 1.00 76.19 95 LYS A CA 1
ATOM 694 C C . LYS A 1 95 ? -12.475 3.880 7.240 1.00 76.19 95 LYS A C 1
ATOM 696 O O . LYS A 1 95 ? -11.277 3.816 6.975 1.00 76.19 95 LYS A O 1
ATOM 701 N N . PRO A 1 96 ? -13.346 4.651 6.600 1.00 72.69 96 PRO A N 1
ATOM 702 C CA . PRO A 1 96 ? -12.916 5.508 5.529 1.00 72.69 96 PRO A CA 1
ATOM 703 C C . PRO A 1 96 ? -11.935 6.556 6.044 1.00 72.69 96 PRO A C 1
ATOM 705 O O . PRO A 1 96 ? -11.998 6.996 7.209 1.00 72.69 96 PRO A O 1
ATOM 708 N N . MET A 1 97 ? -11.009 6.927 5.175 1.00 72.62 97 MET A N 1
ATOM 709 C CA . MET A 1 97 ? -10.031 7.957 5.454 1.00 72.62 97 MET A CA 1
ATOM 710 C C . MET A 1 97 ? -10.432 9.252 4.782 1.00 72.62 97 MET A C 1
ATOM 712 O O . MET A 1 97 ? -10.706 9.296 3.593 1.00 72.62 97 MET A O 1
ATOM 716 N N . ASP A 1 98 ? -10.428 10.316 5.572 1.00 69.31 98 ASP A N 1
ATOM 717 C CA . ASP A 1 98 ? -10.609 11.656 5.046 1.00 69.31 98 ASP A CA 1
ATOM 718 C C . ASP A 1 98 ? -9.275 12.100 4.441 1.00 69.31 98 ASP A C 1
ATOM 720 O O . ASP A 1 98 ? -8.237 12.036 5.114 1.00 69.31 98 ASP A O 1
ATOM 724 N N . CYS A 1 99 ? -9.277 12.543 3.186 1.00 65.44 99 CYS A N 1
ATOM 725 C CA . CYS A 1 99 ? -8.065 13.022 2.527 1.00 65.44 99 CYS A CA 1
ATOM 726 C C . CYS A 1 99 ? -7.715 14.462 2.958 1.00 65.44 99 CYS A C 1
ATOM 728 O O . CYS A 1 99 ? -7.477 15.356 2.139 1.00 65.44 99 CYS A O 1
ATOM 730 N N . LEU A 1 100 ? -7.690 14.706 4.274 1.00 54.44 100 LEU A N 1
ATOM 731 C CA . LEU A 1 100 ? -7.480 16.023 4.873 1.00 54.4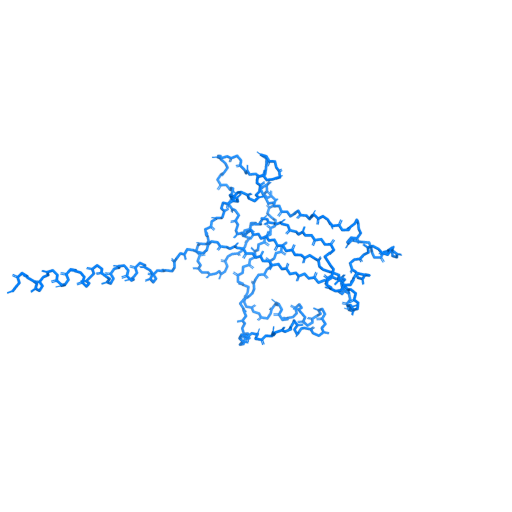4 100 LEU A CA 1
ATOM 732 C C . LEU A 1 100 ? -6.066 16.537 4.582 1.00 54.44 100 LEU A C 1
ATOM 734 O O . LEU A 1 100 ? -5.089 16.133 5.210 1.00 54.44 100 LEU A O 1
ATOM 738 N N . GLY A 1 101 ? -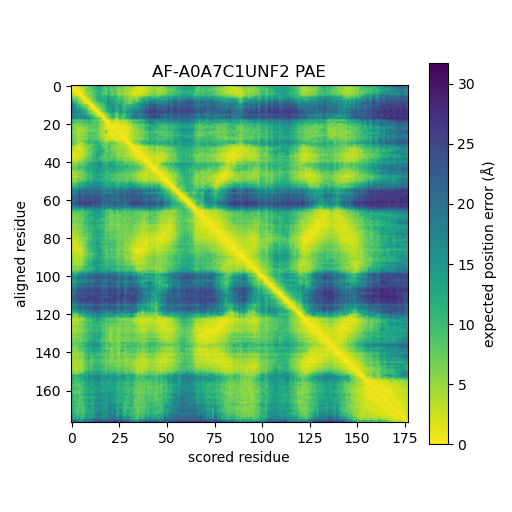5.976 17.480 3.641 1.00 53.84 101 GLY A N 1
ATOM 739 C CA . GLY A 1 101 ? -4.785 18.288 3.355 1.00 53.84 101 GLY A CA 1
ATOM 740 C C . GLY A 1 101 ? -3.869 17.768 2.243 1.00 53.84 101 GLY A C 1
ATOM 741 O O . GLY A 1 101 ? -3.032 18.532 1.768 1.00 53.84 101 GLY A O 1
ATOM 742 N N . GLY A 1 102 ? -4.038 16.517 1.799 1.00 51.53 102 GLY A N 1
ATOM 743 C CA . GLY A 1 102 ? -3.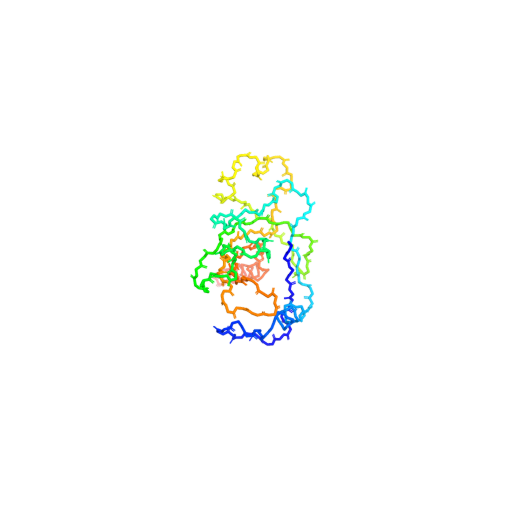266 15.922 0.697 1.00 51.53 102 GLY A CA 1
ATOM 744 C C . GLY A 1 102 ? -3.970 16.016 -0.659 1.00 51.53 102 GLY A C 1
ATOM 745 O O . GLY A 1 102 ? -3.351 16.398 -1.650 1.00 51.53 102 GLY A O 1
ATOM 746 N N . CYS A 1 103 ? -5.281 15.755 -0.699 1.00 54.69 103 CYS A N 1
ATOM 747 C CA . CYS A 1 103 ? -6.049 15.777 -1.949 1.00 54.69 103 CYS A CA 1
ATOM 748 C C . CYS A 1 103 ? -6.474 17.193 -2.376 1.00 54.69 103 CYS A C 1
ATOM 750 O O . CYS A 1 103 ? -6.771 17.437 -3.541 1.00 54.69 103 CYS A O 1
ATOM 752 N N . SER A 1 104 ? -6.439 18.171 -1.465 1.00 51.25 104 SER A N 1
ATOM 753 C CA . SER A 1 104 ? -6.817 19.564 -1.755 1.00 51.25 104 SER A CA 1
ATOM 754 C C . SER A 1 104 ? -5.894 20.268 -2.762 1.00 51.25 104 SER A C 1
ATOM 756 O O . SER A 1 104 ? -6.253 21.314 -3.298 1.00 51.25 104 SER A O 1
ATOM 758 N N . GLY A 1 105 ? -4.702 19.716 -3.027 1.00 51.00 105 GLY A N 1
ATOM 759 C CA . GLY A 1 105 ? -3.787 20.210 -4.061 1.00 51.00 105 GLY A CA 1
ATOM 760 C C . GLY A 1 105 ? -4.230 19.892 -5.494 1.00 51.00 105 GLY A C 1
ATOM 761 O O . GLY A 1 105 ? -3.729 20.515 -6.427 1.00 51.00 105 GLY A O 1
ATOM 762 N N . PHE A 1 106 ? -5.187 18.975 -5.672 1.00 54.19 106 PHE A N 1
ATOM 763 C CA . PHE A 1 106 ? -5.674 18.526 -6.983 1.00 54.19 106 PHE A CA 1
ATOM 764 C C . PHE A 1 106 ? -6.943 19.258 -7.446 1.00 54.19 106 PHE A C 1
ATOM 766 O O . PHE A 1 106 ? -7.582 18.867 -8.418 1.00 54.19 106 PHE A O 1
ATOM 773 N N . GLY A 1 107 ? -7.264 20.375 -6.788 1.00 43.31 107 GLY A N 1
ATOM 774 C CA . GLY A 1 107 ? -8.462 21.161 -7.046 1.00 43.31 107 GLY A CA 1
ATOM 775 C C . GLY A 1 107 ? -9.654 20.663 -6.231 1.00 43.31 107 GLY A C 1
ATOM 776 O O . GLY A 1 107 ? -9.793 19.481 -5.935 1.00 43.31 107 GLY A O 1
ATOM 777 N N . ASP A 1 108 ? -10.531 21.603 -5.895 1.00 43.53 108 ASP A N 1
ATOM 778 C CA . ASP A 1 108 ? -11.785 21.476 -5.129 1.00 43.53 108 ASP A CA 1
ATOM 779 C C . ASP A 1 108 ? -12.833 20.522 -5.763 1.00 43.53 108 ASP A C 1
ATOM 781 O O . ASP A 1 108 ? -14.012 20.580 -5.444 1.00 43.53 108 ASP A O 1
ATOM 785 N N . GLY A 1 109 ? -12.425 19.691 -6.731 1.00 43.38 109 GLY A N 1
ATOM 786 C CA . GLY A 1 109 ? -13.286 18.799 -7.510 1.00 43.38 109 GLY A CA 1
ATOM 787 C C . GLY A 1 109 ? -13.016 17.301 -7.336 1.00 43.38 109 GLY A C 1
ATOM 788 O O . GLY A 1 109 ? -13.831 16.526 -7.818 1.00 43.38 109 GLY A O 1
ATOM 789 N N . ILE A 1 110 ? -11.917 16.898 -6.677 1.00 48.81 110 ILE A N 1
ATOM 790 C CA . ILE A 1 110 ? -11.623 15.482 -6.337 1.00 48.81 110 ILE A CA 1
ATOM 791 C C . ILE A 1 110 ? -11.876 15.203 -4.850 1.00 48.81 110 ILE A C 1
ATOM 793 O O . ILE A 1 110 ? -12.159 14.080 -4.452 1.00 48.81 110 ILE A O 1
ATOM 797 N N . VAL A 1 111 ? -11.852 16.239 -4.007 1.00 46.69 111 VAL A N 1
ATOM 798 C CA . VAL A 1 111 ? -12.401 16.133 -2.654 1.00 46.69 111 VAL A CA 1
ATOM 799 C C . VAL A 1 111 ? -13.905 16.154 -2.842 1.00 46.69 111 VAL A C 1
ATOM 801 O O . VAL A 1 111 ? -14.465 17.219 -3.112 1.00 46.69 111 VAL A O 1
ATOM 804 N N . GLY A 1 112 ? -14.525 14.973 -2.845 1.00 45.19 112 GLY A N 1
ATOM 805 C CA . GLY A 1 112 ? -15.927 14.860 -3.189 1.00 45.19 112 GLY A CA 1
ATOM 806 C C . GLY A 1 112 ? -16.749 15.884 -2.419 1.00 45.19 112 GLY A C 1
ATOM 807 O O . GLY A 1 112 ? -16.464 16.240 -1.268 1.00 45.19 112 GLY A O 1
ATOM 808 N N . ASN A 1 113 ? -17.727 16.445 -3.128 1.00 40.47 113 ASN A N 1
ATOM 809 C CA . ASN A 1 113 ? -18.677 17.368 -2.539 1.00 40.47 113 ASN A CA 1
ATOM 810 C C . ASN A 1 113 ? -19.085 16.818 -1.174 1.00 40.47 113 ASN A C 1
ATOM 812 O O . ASN A 1 113 ? -19.407 15.642 -1.054 1.00 40.47 113 ASN A O 1
ATOM 816 N N . THR A 1 114 ? -19.114 17.673 -0.160 1.00 46.44 114 THR A N 1
ATOM 817 C CA . THR A 1 114 ? -19.460 17.358 1.241 1.00 46.44 114 THR A CA 1
ATOM 818 C C . THR A 1 114 ? -20.875 16.769 1.450 1.00 46.44 114 THR A C 1
ATOM 820 O O . THR A 1 114 ? -21.380 16.735 2.571 1.00 46.44 114 THR A O 1
ATOM 823 N N . GLY A 1 115 ? -21.531 16.308 0.381 1.00 43.38 115 GLY A N 1
ATOM 824 C CA . GLY A 1 115 ? -22.768 15.539 0.364 1.00 43.38 115 GLY A CA 1
ATOM 825 C C . GLY A 1 115 ? -22.698 14.213 -0.406 1.00 43.38 115 GLY A C 1
ATOM 826 O O . GLY A 1 115 ? -23.748 13.587 -0.535 1.00 43.38 115 GLY A O 1
ATOM 827 N N . ASP A 1 116 ? -21.533 13.786 -0.906 1.00 49.78 116 ASP A N 1
ATOM 828 C CA . ASP A 1 116 ? -21.349 12.430 -1.425 1.00 49.78 116 ASP A CA 1
ATOM 829 C C . ASP A 1 116 ? -21.014 11.479 -0.256 1.00 49.78 116 ASP A C 1
ATOM 831 O O . ASP A 1 116 ? -20.011 11.684 0.442 1.00 49.78 116 ASP A O 1
ATOM 835 N N . PRO A 1 117 ? -21.878 10.492 0.051 1.00 51.34 117 PRO A N 1
ATOM 836 C CA . PRO A 1 117 ? -21.604 9.517 1.100 1.00 51.34 117 PRO A CA 1
ATOM 837 C C . PRO A 1 117 ? -20.370 8.646 0.819 1.00 51.34 117 PRO A C 1
ATOM 839 O O . PRO A 1 117 ? -19.960 7.953 1.749 1.00 51.34 117 PRO A O 1
ATOM 842 N N . ASP A 1 118 ? -19.801 8.698 -0.392 1.00 53.25 118 ASP A N 1
ATOM 843 C CA . ASP A 1 118 ? -18.699 7.844 -0.855 1.00 53.25 118 ASP A CA 1
ATOM 844 C C . ASP A 1 118 ? -17.315 8.513 -0.876 1.00 53.25 118 ASP A C 1
ATOM 846 O O . ASP A 1 118 ? -16.380 7.926 -1.382 1.00 53.25 118 ASP A O 1
ATOM 850 N N . THR A 1 119 ? -17.138 9.690 -0.250 1.00 50.12 119 THR A N 1
ATOM 851 C CA . THR A 1 119 ? -15.843 10.432 -0.157 1.00 50.12 119 THR A CA 1
ATOM 852 C C . THR A 1 119 ? -14.755 9.766 0.700 1.00 50.12 119 THR A C 1
ATOM 854 O O . THR A 1 119 ? -14.039 10.392 1.490 1.00 50.12 119 THR A O 1
ATOM 857 N N . LEU A 1 120 ? -14.720 8.450 0.665 1.00 55.53 120 LEU A N 1
ATOM 858 C CA . LEU A 1 120 ? -14.376 7.581 1.759 1.00 55.53 120 LEU A CA 1
ATOM 859 C C . LEU A 1 120 ? -13.384 6.533 1.264 1.00 55.53 120 LEU A C 1
ATOM 861 O O . LEU A 1 120 ? -13.684 5.350 1.155 1.00 55.53 120 LEU A O 1
ATOM 865 N N . PHE A 1 121 ? -12.145 6.974 1.071 1.00 68.12 121 PHE A N 1
ATOM 866 C CA . PHE A 1 121 ? -11.040 6.118 0.649 1.00 68.12 121 PHE A CA 1
ATOM 867 C C . PHE A 1 121 ? -10.771 4.974 1.631 1.00 68.12 121 PHE A C 1
ATOM 869 O O . PHE A 1 121 ? -10.690 5.180 2.851 1.00 68.12 121 PHE A O 1
ATOM 876 N N . GLY A 1 122 ? -10.543 3.776 1.086 1.00 73.88 122 GLY A N 1
ATOM 877 C CA . GLY A 1 122 ? -10.044 2.624 1.843 1.00 73.88 122 GLY A CA 1
ATOM 878 C C . GLY A 1 122 ? -8.565 2.779 2.200 1.00 73.88 122 GLY A C 1
ATOM 879 O O . GLY A 1 122 ? -8.132 2.394 3.291 1.00 73.88 122 GLY A O 1
ATOM 880 N N . VAL A 1 123 ? -7.803 3.425 1.311 1.00 83.12 123 VAL A N 1
ATOM 881 C CA . VAL A 1 123 ? -6.365 3.641 1.459 1.00 83.12 123 VAL A CA 1
ATOM 882 C C . VAL A 1 123 ? -5.933 4.959 0.827 1.00 83.12 123 VAL A C 1
ATOM 884 O O . VAL A 1 123 ? -6.399 5.346 -0.242 1.00 83.12 123 VAL A O 1
ATOM 887 N N . THR A 1 124 ? -4.990 5.637 1.469 1.00 86.06 124 THR A N 1
ATOM 888 C CA . THR A 1 124 ? -4.242 6.739 0.862 1.00 86.06 124 THR A CA 1
ATOM 889 C C . THR A 1 124 ? -2.765 6.488 1.063 1.00 86.06 124 THR A C 1
ATOM 891 O O . THR A 1 124 ? -2.355 5.844 2.033 1.00 86.06 124 THR A O 1
ATOM 894 N N . GLY A 1 125 ? -1.952 6.975 0.142 1.00 87.94 125 GLY A N 1
ATOM 895 C CA . GLY A 1 125 ? -0.528 6.738 0.207 1.00 87.94 125 GLY A CA 1
ATOM 896 C C . GLY A 1 125 ? 0.256 7.560 -0.786 1.00 87.94 125 GLY A C 1
ATOM 897 O O . GLY A 1 125 ? -0.274 8.348 -1.575 1.00 87.94 125 GLY A O 1
ATOM 898 N N . SER A 1 126 ? 1.557 7.366 -0.715 1.00 89.50 126 SER A N 1
ATOM 899 C CA . SER A 1 126 ? 2.505 7.957 -1.633 1.00 89.50 126 SER A CA 1
ATOM 900 C C . SER A 1 126 ? 3.672 7.010 -1.840 1.00 89.50 126 SER A C 1
ATOM 902 O O . SER A 1 126 ? 3.791 5.972 -1.192 1.00 89.50 126 SER A O 1
ATOM 904 N N . GLY A 1 127 ? 4.517 7.331 -2.801 1.00 90.31 127 GLY A N 1
ATOM 905 C CA . GLY A 1 127 ? 5.730 6.573 -3.001 1.00 90.31 127 GLY A CA 1
ATOM 906 C C . GLY A 1 127 ? 6.613 7.153 -4.071 1.00 90.31 127 GLY A C 1
ATOM 907 O O . GLY A 1 127 ? 6.258 8.103 -4.769 1.00 90.31 127 GLY A O 1
ATOM 908 N N . ASP A 1 128 ? 7.773 6.542 -4.204 1.00 90.88 128 ASP A N 1
ATOM 909 C CA . ASP A 1 128 ? 8.744 6.862 -5.224 1.00 90.88 128 ASP A CA 1
ATOM 910 C C . ASP A 1 128 ? 8.857 5.689 -6.192 1.00 90.88 128 ASP A C 1
ATOM 912 O O . ASP A 1 128 ? 9.014 4.536 -5.792 1.00 90.88 128 ASP A O 1
ATOM 916 N N . VAL A 1 129 ? 8.838 5.996 -7.484 1.00 88.12 129 VAL A N 1
ATOM 917 C CA . VAL A 1 129 ? 9.340 5.088 -8.512 1.00 88.12 129 VAL A CA 1
ATOM 918 C C . VAL A 1 129 ? 10.804 5.442 -8.716 1.00 88.12 129 VAL A C 1
ATOM 920 O O . VAL A 1 129 ? 11.136 6.585 -9.030 1.00 88.12 129 VAL A O 1
ATOM 923 N N . LEU A 1 130 ? 11.688 4.478 -8.511 1.00 89.12 130 LEU A N 1
ATOM 924 C CA . LEU A 1 130 ? 13.131 4.614 -8.649 1.00 89.12 130 LEU A CA 1
ATOM 925 C C . LEU A 1 130 ? 13.619 3.927 -9.928 1.00 89.12 130 LEU A C 1
ATOM 927 O O . LEU A 1 130 ? 12.961 3.040 -10.480 1.00 89.12 130 LEU A O 1
ATOM 931 N N . GLY A 1 131 ? 14.816 4.314 -10.357 1.00 87.06 131 GLY A N 1
ATOM 932 C CA . GLY A 1 131 ? 15.488 3.738 -11.511 1.00 87.06 131 GLY A CA 1
ATOM 933 C C . GLY A 1 131 ? 15.633 2.218 -11.442 1.00 87.06 131 GLY A C 1
ATOM 934 O O . GLY A 1 131 ? 15.871 1.615 -10.390 1.00 87.06 131 GLY A O 1
ATOM 935 N N . GLY A 1 132 ? 15.484 1.595 -12.599 1.00 86.44 132 GLY A N 1
ATOM 936 C CA . GLY A 1 132 ? 15.576 0.175 -12.873 1.00 86.44 132 GLY A CA 1
ATOM 937 C C . GLY A 1 132 ? 16.928 -0.272 -13.412 1.00 86.44 132 GLY A C 1
ATOM 938 O O . GLY A 1 132 ? 17.054 -1.448 -13.733 1.00 86.44 132 GLY A O 1
ATOM 939 N N . TYR A 1 133 ? 17.956 0.585 -13.463 1.00 86.62 133 TYR A N 1
ATOM 940 C CA . TYR A 1 133 ? 19.252 0.187 -14.020 1.00 86.62 133 TYR A CA 1
ATOM 941 C C . TYR A 1 133 ? 19.786 -1.104 -13.396 1.00 86.62 133 TYR A C 1
ATOM 943 O O . TYR A 1 133 ? 19.790 -1.293 -12.168 1.00 86.62 133 TYR A O 1
ATOM 951 N N . GLY A 1 134 ? 20.196 -2.016 -14.280 1.00 86.38 134 GLY A N 1
ATOM 952 C CA . GLY A 1 134 ? 20.684 -3.350 -13.942 1.00 86.38 134 GLY A CA 1
ATOM 953 C C . GLY A 1 134 ? 19.607 -4.355 -13.520 1.00 86.38 134 GLY A C 1
ATOM 954 O O . GLY A 1 134 ? 19.961 -5.471 -13.138 1.00 86.38 134 GLY A O 1
ATOM 955 N N . LEU A 1 135 ? 18.317 -4.003 -13.563 1.00 82.25 135 LEU A N 1
ATOM 956 C CA . LEU A 1 135 ? 17.245 -4.988 -13.442 1.00 82.25 135 LEU A CA 1
ATOM 957 C C . LEU A 1 135 ? 17.189 -5.866 -14.697 1.00 82.25 135 LEU A C 1
ATOM 959 O O . LEU A 1 135 ? 17.580 -5.479 -15.794 1.00 82.25 135 LEU A O 1
ATOM 963 N N . THR A 1 136 ? 16.734 -7.099 -14.510 1.00 81.56 136 THR A N 1
ATOM 964 C CA . THR A 1 136 ? 16.589 -8.102 -15.570 1.00 81.56 136 THR A CA 1
ATOM 965 C C . THR A 1 136 ? 15.220 -8.774 -15.436 1.00 81.56 136 THR A C 1
ATOM 967 O O . THR A 1 136 ? 14.475 -8.494 -14.497 1.00 81.56 136 THR A O 1
ATOM 970 N N . ASN A 1 137 ? 14.869 -9.682 -16.355 1.00 76.69 137 ASN A N 1
ATOM 971 C CA . ASN A 1 137 ? 13.620 -10.461 -16.309 1.00 76.69 137 ASN A CA 1
ATOM 972 C C . ASN A 1 137 ? 12.328 -9.626 -16.432 1.00 76.69 137 ASN A C 1
ATOM 974 O O . ASN A 1 137 ? 11.319 -9.958 -15.815 1.00 76.69 137 ASN A O 1
ATOM 978 N N . GLY A 1 138 ? 12.354 -8.549 -17.224 1.00 74.12 138 GLY A N 1
ATOM 979 C CA . GLY A 1 138 ? 11.174 -7.716 -17.498 1.00 74.12 138 GLY A CA 1
ATOM 980 C C . GLY A 1 138 ? 10.816 -6.719 -16.392 1.00 74.12 138 GLY A C 1
ATOM 981 O O . GLY A 1 138 ? 9.834 -5.996 -16.530 1.00 74.12 138 GLY A O 1
ATOM 982 N N . ALA A 1 139 ? 11.602 -6.651 -15.315 1.00 77.62 139 ALA A N 1
ATOM 983 C CA . ALA A 1 139 ? 11.515 -5.558 -14.355 1.00 77.62 139 ALA A CA 1
ATOM 984 C C . ALA A 1 139 ? 12.225 -4.315 -14.920 1.00 77.62 139 ALA A C 1
ATOM 986 O O . ALA A 1 139 ? 13.356 -4.418 -15.389 1.00 77.62 139 ALA A O 1
ATOM 987 N N . PHE A 1 140 ? 11.562 -3.160 -14.858 1.00 80.25 140 PHE A N 1
ATOM 988 C CA . PHE A 1 140 ? 12.021 -1.903 -15.473 1.00 80.25 140 PHE A CA 1
ATOM 989 C C . PHE A 1 140 ? 12.206 -0.764 -14.461 1.00 80.25 140 PHE A C 1
ATOM 991 O O . PHE A 1 140 ? 12.689 0.308 -14.801 1.00 80.25 140 PHE A O 1
ATOM 998 N N . GLY A 1 141 ? 11.835 -0.977 -13.200 1.00 83.00 141 GLY A N 1
ATOM 999 C CA . GLY A 1 141 ? 11.896 0.038 -12.159 1.00 83.00 141 GLY A CA 1
ATOM 1000 C C . GLY A 1 141 ? 11.836 -0.586 -10.776 1.00 83.00 141 GLY A C 1
ATOM 1001 O O . GLY A 1 141 ? 11.479 -1.755 -10.613 1.00 83.00 141 GLY A O 1
ATOM 1002 N N . ARG A 1 142 ? 12.210 0.204 -9.777 1.00 86.69 142 ARG A N 1
ATOM 1003 C CA . ARG A 1 142 ? 12.010 -0.124 -8.363 1.00 86.69 142 ARG A CA 1
ATOM 1004 C C . ARG A 1 142 ? 10.949 0.816 -7.819 1.00 86.69 142 ARG A C 1
ATOM 1006 O O . ARG A 1 142 ? 10.738 1.892 -8.371 1.00 86.69 142 ARG A O 1
ATOM 1013 N N . SER A 1 143 ? 10.290 0.433 -6.742 1.00 87.00 143 SER A N 1
ATOM 1014 C CA . SER A 1 143 ? 9.311 1.305 -6.113 1.00 87.00 143 SER A CA 1
ATOM 1015 C C . SER A 1 143 ? 9.322 1.142 -4.611 1.00 87.00 143 SER A C 1
ATOM 1017 O O . SER A 1 143 ? 9.476 0.024 -4.121 1.00 87.00 143 SER A O 1
ATOM 1019 N N . ASP A 1 144 ? 9.120 2.252 -3.921 1.00 85.69 144 ASP A N 1
ATOM 1020 C CA . ASP A 1 144 ? 8.922 2.303 -2.482 1.00 85.69 144 ASP A CA 1
ATOM 1021 C C . ASP A 1 144 ? 7.612 3.040 -2.222 1.00 85.69 144 ASP A C 1
ATOM 1023 O O . ASP A 1 144 ? 7.445 4.171 -2.682 1.00 85.69 144 ASP A O 1
ATOM 1027 N N . PHE A 1 145 ? 6.658 2.369 -1.584 1.00 86.75 145 PHE A N 1
ATOM 1028 C CA . PHE A 1 145 ? 5.307 2.880 -1.390 1.00 86.75 145 PHE A CA 1
ATOM 1029 C C . PHE A 1 145 ? 4.921 2.780 0.077 1.00 86.75 145 PHE A C 1
ATOM 1031 O O . PHE A 1 145 ? 4.874 1.691 0.646 1.00 86.75 145 PHE A O 1
ATOM 1038 N N . ASP A 1 146 ? 4.538 3.920 0.633 1.00 87.94 146 ASP A N 1
ATOM 1039 C CA . ASP A 1 146 ? 3.940 4.029 1.948 1.00 87.94 146 ASP A CA 1
ATOM 1040 C C . ASP A 1 146 ? 2.433 4.219 1.802 1.00 87.94 146 ASP A C 1
ATOM 1042 O O . ASP A 1 146 ? 1.954 4.988 0.963 1.00 87.94 146 ASP A O 1
ATOM 1046 N N . PHE A 1 147 ? 1.667 3.547 2.655 1.00 86.25 147 PHE A N 1
ATOM 1047 C CA . PHE A 1 147 ? 0.220 3.699 2.705 1.00 86.25 147 PHE A CA 1
ATOM 1048 C C . PHE A 1 147 ? -0.274 3.821 4.140 1.00 86.25 147 PHE A C 1
ATOM 1050 O O . PHE A 1 147 ? 0.319 3.315 5.091 1.00 86.25 147 PHE A O 1
ATOM 1057 N N . THR A 1 148 ? -1.400 4.505 4.294 1.00 84.69 148 THR A N 1
ATOM 1058 C CA . THR A 1 148 ? -2.112 4.647 5.558 1.00 84.69 148 THR A CA 1
ATOM 1059 C C . THR A 1 148 ? -3.489 4.015 5.419 1.00 84.69 148 THR A C 1
ATOM 1061 O O . THR A 1 148 ? -4.137 4.140 4.383 1.00 84.69 148 THR A O 1
ATOM 1064 N N . LYS A 1 149 ? -3.942 3.334 6.476 1.00 81.62 149 LYS A N 1
ATOM 1065 C CA . LYS A 1 149 ? -5.317 2.843 6.614 1.00 81.62 149 LYS A CA 1
ATOM 1066 C C . LYS A 1 149 ? -5.835 3.132 8.004 1.00 81.62 149 LYS A C 1
ATOM 1068 O O . LYS A 1 149 ? -5.105 3.033 8.993 1.00 81.62 149 LYS A O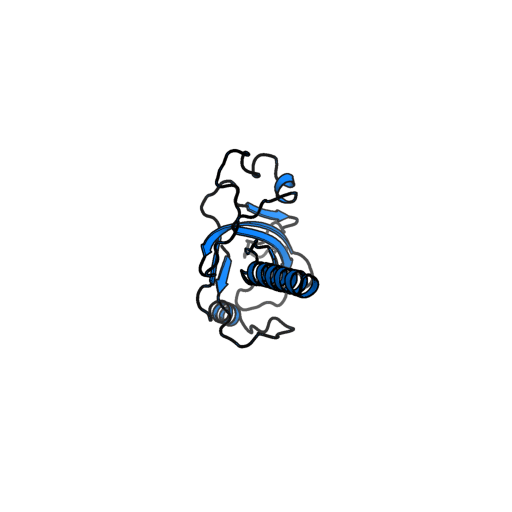 1
ATOM 1073 N N . LYS A 1 150 ? -7.125 3.441 8.102 1.00 80.69 150 LYS A N 1
ATOM 1074 C CA . LYS A 1 150 ? -7.776 3.687 9.387 1.00 80.69 150 LYS A CA 1
ATOM 1075 C C . LYS A 1 150 ? -8.440 2.415 9.892 1.00 80.69 150 LYS A C 1
ATOM 1077 O O . LYS A 1 150 ? -9.627 2.165 9.682 1.00 80.69 150 LYS A O 1
ATOM 1082 N N . VAL A 1 151 ? -7.664 1.629 10.625 1.00 80.25 151 VAL A N 1
ATOM 1083 C CA . VAL A 1 151 ? -8.182 0.467 11.351 1.00 80.25 151 VAL A CA 1
ATOM 1084 C C . VAL A 1 151 ? -8.835 0.954 12.651 1.00 80.25 151 VAL A C 1
ATOM 1086 O O . VAL A 1 151 ? -8.211 1.716 13.396 1.00 80.25 151 VAL A O 1
ATOM 1089 N N . PRO A 1 152 ? -10.092 0.577 12.954 1.00 76.88 152 PRO A N 1
ATOM 1090 C CA . PRO A 1 152 ? -10.689 0.879 14.247 1.00 76.88 152 PRO A CA 1
ATOM 1091 C C . PRO A 1 152 ? -9.813 0.372 15.389 1.00 76.88 152 PRO A C 1
ATOM 1093 O O . PRO A 1 152 ? -9.287 -0.738 15.329 1.00 76.88 152 PRO A O 1
ATOM 1096 N N . GLU A 1 153 ? -9.712 1.166 16.453 1.00 77.56 153 GLU A N 1
ATOM 1097 C CA . GLU A 1 153 ? -9.021 0.738 17.662 1.00 77.56 153 GLU A CA 1
ATOM 1098 C C . GLU A 1 153 ? -9.547 -0.629 18.135 1.00 77.56 153 GLU A C 1
ATOM 1100 O O . GLU A 1 153 ? -10.767 -0.836 18.204 1.00 77.56 153 GLU A O 1
ATOM 1105 N N . PRO A 1 154 ? -8.652 -1.573 18.470 1.00 75.75 154 PRO A N 1
ATOM 1106 C CA . PRO A 1 154 ? -9.068 -2.886 18.922 1.00 75.75 154 PRO A CA 1
ATOM 1107 C C . PRO A 1 154 ? -9.882 -2.774 20.215 1.00 75.75 154 PRO A C 1
ATOM 1109 O O . PRO A 1 154 ? -9.615 -1.944 21.089 1.00 75.75 154 PRO A O 1
ATOM 1112 N N . ALA A 1 155 ? -10.850 -3.681 20.386 1.00 82.50 155 ALA A N 1
ATOM 1113 C CA . ALA A 1 155 ? -11.702 -3.764 21.578 1.00 82.50 155 ALA A CA 1
ATOM 1114 C C . ALA A 1 155 ? -10.915 -3.893 22.903 1.00 82.50 155 ALA A C 1
ATOM 1116 O O . ALA A 1 155 ? -11.479 -3.713 23.982 1.00 82.50 155 ALA A O 1
ATOM 1117 N N . SER A 1 156 ? -9.609 -4.166 22.841 1.00 85.19 156 SER A N 1
ATOM 1118 C CA . SER A 1 156 ? -8.692 -4.135 23.979 1.00 85.19 156 SER A CA 1
ATOM 1119 C C . SER A 1 156 ? -8.651 -2.775 24.682 1.00 85.19 156 SER A C 1
ATOM 1121 O O . SER A 1 156 ? -8.569 -2.758 25.908 1.00 85.19 156 SER A O 1
ATOM 1123 N N . LEU A 1 157 ? -8.783 -1.647 23.970 1.00 86.19 157 LEU A N 1
ATOM 1124 C CA . LEU A 1 157 ? -8.851 -0.321 24.601 1.00 86.19 157 LEU A CA 1
ATOM 1125 C C . LEU A 1 157 ? -10.164 -0.123 25.365 1.00 86.19 157 LEU A C 1
ATOM 1127 O O . LEU A 1 157 ? -10.158 0.375 26.494 1.00 86.19 157 LEU A O 1
ATOM 1131 N N . ALA A 1 158 ? -11.279 -0.604 24.813 1.00 88.00 158 ALA A N 1
ATOM 1132 C CA . ALA A 1 158 ? -12.557 -0.623 25.520 1.00 88.00 158 ALA A CA 1
ATOM 1133 C C . ALA A 1 158 ? -12.503 -1.531 26.763 1.00 88.00 158 ALA A C 1
ATOM 1135 O O . ALA A 1 158 ? -12.987 -1.152 27.831 1.00 88.00 158 ALA A O 1
ATOM 1136 N N . LEU A 1 159 ? -11.864 -2.701 26.659 1.00 91.38 159 LEU A N 1
ATOM 1137 C CA . LEU A 1 159 ? -11.653 -3.612 27.788 1.00 91.38 159 LEU A CA 1
ATOM 1138 C C . LEU A 1 159 ? -10.730 -3.014 28.852 1.00 91.38 159 LEU A C 1
ATOM 1140 O O . LEU A 1 159 ? -11.011 -3.150 30.042 1.00 91.38 159 LEU A O 1
ATOM 1144 N N . LEU A 1 160 ? -9.667 -2.317 28.451 1.00 95.56 160 LEU A N 1
ATOM 1145 C CA . LEU A 1 160 ? -8.782 -1.601 29.365 1.00 95.56 160 LEU A CA 1
ATOM 1146 C C . LEU A 1 160 ? -9.554 -0.513 30.119 1.00 95.56 160 LEU A C 1
ATOM 1148 O O . LEU A 1 160 ? -9.474 -0.442 31.345 1.00 95.56 160 LEU A O 1
ATOM 1152 N N . ALA A 1 161 ? -10.349 0.292 29.409 1.00 93.94 161 ALA A N 1
ATOM 1153 C CA . ALA A 1 161 ? -11.191 1.316 30.017 1.00 93.94 161 ALA A CA 1
ATOM 1154 C C . ALA A 1 161 ? -12.209 0.708 30.999 1.00 93.94 161 ALA A C 1
ATOM 1156 O O . ALA A 1 161 ? -12.338 1.181 32.130 1.00 93.94 161 ALA A O 1
ATOM 1157 N N . ALA A 1 162 ? -12.878 -0.383 30.615 1.00 96.31 162 ALA A N 1
ATOM 1158 C CA . ALA A 1 162 ? -13.795 -1.111 31.491 1.00 96.31 162 ALA A CA 1
ATOM 1159 C C . ALA A 1 162 ? -13.080 -1.679 32.732 1.00 96.31 162 ALA A C 1
ATOM 1161 O O . ALA A 1 162 ? -13.595 -1.579 33.848 1.00 96.31 162 ALA A O 1
ATOM 1162 N N . GLY A 1 163 ? -11.867 -2.211 32.561 1.00 97.31 163 GLY A N 1
ATOM 1163 C CA . GLY A 1 163 ? -11.017 -2.690 33.650 1.00 97.31 163 GLY A CA 1
ATOM 1164 C C . GLY A 1 163 ? -10.645 -1.578 34.632 1.00 97.31 163 GLY A C 1
ATOM 1165 O O . GLY A 1 163 ? -10.811 -1.740 35.843 1.00 97.31 163 GLY A O 1
ATOM 1166 N N . LEU A 1 164 ? -10.221 -0.416 34.127 1.00 97.69 164 LEU A N 1
ATOM 1167 C CA . LEU A 1 164 ? -9.892 0.755 34.946 1.00 97.69 164 LEU A CA 1
ATOM 1168 C C . LEU A 1 164 ? -11.112 1.280 35.716 1.00 97.69 164 LEU A C 1
ATOM 1170 O O . LEU A 1 164 ? -11.005 1.579 36.910 1.00 97.69 164 LEU A O 1
ATOM 1174 N N . LEU A 1 165 ? -12.285 1.329 35.078 1.00 97.56 165 LEU A N 1
ATOM 1175 C CA . LEU A 1 165 ? -13.544 1.686 35.740 1.00 97.56 165 LEU A CA 1
ATOM 1176 C C . LEU A 1 165 ? -13.907 0.683 36.846 1.00 97.56 165 LEU A C 1
ATOM 1178 O O . LEU A 1 165 ? -14.303 1.092 37.942 1.00 97.56 165 LEU A O 1
ATOM 1182 N N . GLY A 1 166 ? -13.714 -0.616 36.601 1.00 97.50 166 GLY A N 1
ATOM 1183 C CA . GLY A 1 166 ? -13.917 -1.672 37.593 1.00 97.50 166 GLY A CA 1
ATOM 1184 C C . GLY A 1 166 ? -13.007 -1.523 38.817 1.00 97.50 166 GLY A C 1
ATOM 1185 O O . GLY A 1 166 ? -13.482 -1.563 39.957 1.00 97.50 166 GLY A O 1
ATOM 1186 N N . VAL A 1 167 ? -11.712 -1.271 38.601 1.00 97.81 167 VAL A N 1
ATOM 1187 C CA . VAL A 1 167 ? -10.733 -1.036 39.679 1.00 97.81 167 VAL A CA 1
ATOM 1188 C C . VAL A 1 167 ? -11.073 0.232 40.467 1.00 97.81 167 VAL A C 1
ATOM 1190 O O . VAL A 1 167 ? -11.071 0.210 41.702 1.00 97.81 167 VAL A O 1
ATOM 1193 N N . GLY A 1 168 ? -11.438 1.320 39.782 1.00 97.12 168 GLY A N 1
ATOM 1194 C CA . GLY A 1 168 ? -11.867 2.566 40.420 1.00 97.12 168 GLY A CA 1
ATOM 1195 C C . GLY A 1 168 ? -13.116 2.387 41.291 1.00 97.12 168 GLY A C 1
ATOM 1196 O O . GLY A 1 168 ? -13.160 2.857 42.435 1.00 97.12 168 GLY A O 1
ATOM 1197 N N . GLY A 1 169 ? -14.109 1.641 40.798 1.00 97.31 169 GLY A N 1
ATOM 1198 C CA . GLY A 1 169 ? -15.313 1.289 41.551 1.00 97.31 169 GLY A CA 1
ATOM 1199 C C . GLY A 1 169 ? -15.008 0.468 42.809 1.00 97.31 169 GLY A C 1
ATOM 1200 O O . GLY A 1 169 ? -15.493 0.789 43.901 1.00 97.31 169 GLY A O 1
ATOM 1201 N N . ALA A 1 170 ? -14.144 -0.544 42.690 1.00 96.75 170 ALA A N 1
ATOM 1202 C CA . ALA A 1 170 ? -13.719 -1.375 43.815 1.00 96.75 170 ALA A CA 1
ATOM 1203 C C . ALA A 1 170 ? -12.946 -0.571 44.877 1.00 96.75 170 ALA A C 1
ATOM 1205 O O . ALA A 1 170 ? -13.211 -0.708 46.076 1.00 96.75 170 ALA A O 1
ATOM 1206 N N . ALA A 1 171 ? -12.040 0.316 44.455 1.00 96.31 171 ALA A N 1
ATOM 1207 C CA . ALA A 1 171 ? -11.279 1.181 45.355 1.00 96.31 171 ALA A CA 1
ATOM 1208 C C . ALA A 1 171 ? -12.190 2.132 46.149 1.00 96.31 171 ALA A C 1
ATOM 1210 O O . ALA A 1 171 ? -11.999 2.315 47.354 1.00 96.31 171 ALA A O 1
ATOM 1211 N N . ARG A 1 172 ? -13.229 2.693 45.513 1.00 96.00 172 ARG A N 1
ATOM 1212 C CA . ARG A 1 172 ? -14.202 3.563 46.193 1.00 96.00 172 ARG A CA 1
ATOM 1213 C C . ARG A 1 172 ? -15.004 2.815 47.255 1.00 96.00 172 ARG A C 1
ATOM 1215 O O . ARG A 1 172 ? -15.271 3.383 48.313 1.00 96.00 172 ARG A O 1
ATOM 1222 N N . ARG A 1 173 ? -15.375 1.556 46.998 1.00 96.19 173 ARG A N 1
ATOM 1223 C CA . ARG A 1 173 ? -16.098 0.723 47.972 1.00 96.19 173 ARG A CA 1
ATOM 1224 C C . ARG A 1 173 ? -15.244 0.425 49.205 1.00 96.19 173 ARG A C 1
ATOM 1226 O O . ARG A 1 173 ? -15.754 0.536 50.313 1.00 96.19 173 ARG A O 1
ATOM 1233 N N . ARG A 1 174 ? -13.949 0.134 49.025 1.00 94.94 174 ARG A N 1
ATOM 1234 C CA . ARG A 1 174 ? -13.011 -0.131 50.134 1.00 94.94 174 ARG A CA 1
ATOM 1235 C C . ARG A 1 174 ? -12.788 1.061 51.064 1.00 94.94 174 ARG A C 1
ATOM 1237 O O . ARG A 1 174 ? -12.474 0.844 52.217 1.00 94.94 174 ARG A O 1
ATOM 1244 N N . ARG A 1 175 ? -12.943 2.302 50.588 1.00 93.44 175 ARG A N 1
ATOM 1245 C CA . ARG A 1 175 ? -12.801 3.508 51.431 1.00 93.44 175 ARG A CA 1
ATOM 1246 C C . ARG A 1 175 ? -14.034 3.823 52.285 1.00 93.44 175 ARG A C 1
ATOM 1248 O O . ARG A 1 175 ? -13.956 4.697 53.138 1.00 93.44 175 ARG A O 1
ATOM 1255 N N . LYS A 1 176 ? -15.183 3.207 51.990 1.00 86.81 176 LYS A N 1
ATOM 1256 C CA . LYS A 1 176 ? -16.445 3.428 52.717 1.00 86.81 176 LYS A CA 1
ATOM 1257 C C . LYS A 1 176 ? -16.746 2.347 53.760 1.00 86.81 176 LYS A C 1
ATOM 1259 O O . LYS A 1 176 ? -17.679 2.538 54.532 1.00 86.81 176 LYS A O 1
ATOM 1264 N N . ALA A 1 177 ? -16.034 1.224 53.708 1.00 76.00 177 ALA A N 1
ATOM 1265 C CA . ALA A 1 177 ? -16.068 0.169 54.717 1.00 76.00 177 ALA A CA 1
ATOM 1266 C C . ALA A 1 177 ? -14.946 0.420 55.727 1.00 76.00 177 ALA A C 1
ATOM 1268 O O . ALA A 1 177 ? -15.172 0.117 56.914 1.00 76.00 177 ALA A O 1
#

Foldseek 3Di:
DDWAFPQPDDPPPDPDPPQPAPVSVVCNRPPGHTAWDWACPVDLLWDKDKDQAFPPCPDPPDDCRHLQNADQPAFNIKIKTFTATPDHNNPADWWFDQCPPPCVVVDPRSCPDPPDPPSGTQKIWMKTWHGNHPPDHPDGTDMDIDMDTRTPDPCVVVVVVVVVVVVVVVVVVVVVD

Mean predicted aligned error: 10.86 Å

Sequence (177 aa):
MVAGYFDSTPDFDAVSADCTSLNDCVAKAGDGMLWEVDGFEDDPDEMWVAFNALDKLTDADSDTDSADDIGPSTKAAVVNYALSGMYNGTGHALKPMDCLGGCSGFGDGIVGNTGDPDTLFGVTGSGDVLGGYGLTNGAFGRSDFDFTKKVPEPASLALLAAGLLGVGGAARRRRKA

Secondary structure (DSSP, 8-state):
-EEEE---SS----SS---SSHHHHHHHHTSS-EEEEEE--S-TT-EEEEES--TTTT--SS-TTSGGGS-TTSEEEEEEEEEEEEEE-SSS-PBPBP-TTTGGGG-TTTS--TT-TT-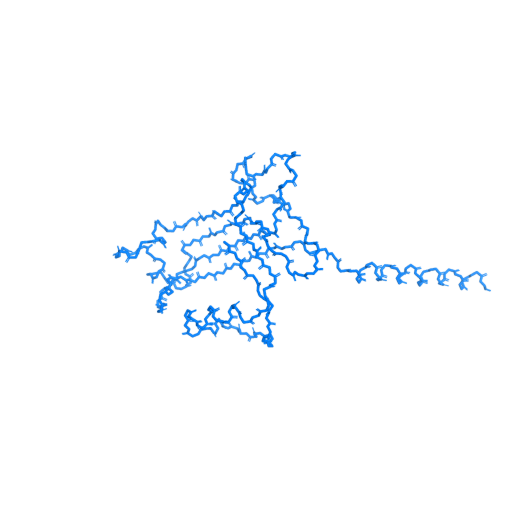-BSEEEEEEEEE-TT--TT--EEEEEEEE-BPPPPHHHHHHHHHHHHHHHHHHHHTT-

Radius of gyration: 22.41 Å; Cα contacts (8 Å, |Δi|>4): 294; chains: 1; bounding box: 44×39×83 Å

Solvent-accessible surface area (backbone atoms only — not comparable to full-atom values): 10324 Å² total; per-residue (Å²): 113,50,72,43,43,42,75,73,61,78,80,82,86,56,96,53,85,86,50,93,42,55,67,50,40,53,53,60,62,57,51,41,56,74,27,35,29,33,26,82,85,82,53,81,56,52,43,75,48,70,45,78,50,46,97,29,80,80,56,91,76,88,55,94,56,24,34,40,73,28,54,61,89,39,75,36,23,37,36,40,37,33,23,36,58,79,38,81,57,72,87,60,78,70,36,60,38,74,64,82,79,68,46,65,79,73,39,89,75,41,52,48,60,99,80,54,93,73,59,46,27,40,32,40,36,39,33,40,34,21,10,10,41,89,53,60,81,88,47,44,54,41,75,52,75,52,75,51,68,45,68,67,80,60,68,62,59,58,50,48,52,51,49,52,52,52,52,52,52,52,54,56,54,63,75,76,108